Protein AF-A0A9E1RNX5-F1 (afdb_monomer_lite)

Structure (mmCIF, N/CA/C/O backbone):
data_AF-A0A9E1RNX5-F1
#
_entry.id   AF-A0A9E1RNX5-F1
#
loop_
_atom_site.group_PDB
_atom_site.id
_atom_site.type_symbol
_atom_site.label_atom_id
_atom_site.label_alt_id
_atom_site.label_comp_id
_atom_site.label_asym_id
_atom_site.label_entity_id
_atom_site.label_seq_id
_atom_site.pdbx_PDB_ins_code
_atom_site.Cartn_x
_atom_site.Cartn_y
_atom_site.Cartn_z
_atom_site.occupancy
_atom_site.B_iso_or_equiv
_atom_site.auth_seq_id
_atom_site.auth_comp_id
_atom_site.auth_asym_id
_atom_site.auth_atom_id
_atom_site.pdbx_PDB_model_num
ATOM 1 N N . MET A 1 1 ? -12.432 5.631 19.872 1.00 82.44 1 MET A N 1
ATOM 2 C CA . MET A 1 1 ? -13.710 5.093 19.358 1.00 82.44 1 MET A CA 1
ATOM 3 C C . MET A 1 1 ? -13.666 5.193 17.850 1.00 82.44 1 MET A C 1
ATOM 5 O O . MET A 1 1 ? -13.206 6.224 17.371 1.00 82.44 1 MET A O 1
ATOM 9 N N . ALA A 1 2 ? -14.161 4.177 17.138 1.00 92.69 2 ALA A N 1
ATOM 10 C CA . ALA A 1 2 ? -14.150 4.172 15.680 1.00 92.69 2 ALA A CA 1
ATOM 11 C C . ALA A 1 2 ? -14.849 5.404 15.072 1.00 92.69 2 ALA A C 1
ATOM 13 O O . ALA A 1 2 ? -15.803 5.935 15.652 1.00 92.69 2 ALA A O 1
ATOM 14 N N . TYR A 1 3 ? -14.375 5.836 13.902 1.00 94.69 3 TYR A N 1
ATOM 15 C CA . TYR A 1 3 ? -14.878 7.000 13.171 1.00 94.69 3 TYR A CA 1
ATOM 16 C C . TYR A 1 3 ? -16.363 6.858 12.806 1.00 94.69 3 TYR A C 1
ATOM 18 O O . TYR A 1 3 ? -17.136 7.802 12.984 1.00 94.69 3 TYR A O 1
ATOM 26 N N . VAL A 1 4 ? -16.786 5.669 12.366 1.00 94.94 4 VAL A N 1
ATOM 27 C CA . VAL A 1 4 ? -18.194 5.327 12.131 1.00 94.94 4 VAL A CA 1
ATOM 28 C C . VAL A 1 4 ? -18.623 4.188 13.051 1.00 94.94 4 VAL A C 1
ATOM 30 O O . VAL A 1 4 ? -17.918 3.197 13.207 1.00 94.94 4 VAL A O 1
ATOM 33 N N . THR A 1 5 ? -19.802 4.323 13.667 1.00 94.81 5 THR A N 1
ATOM 34 C CA . THR A 1 5 ? -20.360 3.313 14.592 1.00 94.81 5 THR A CA 1
ATOM 35 C C . THR A 1 5 ? -21.848 3.019 14.381 1.00 94.81 5 THR A C 1
ATOM 37 O O . THR A 1 5 ? -22.366 2.052 14.934 1.00 94.81 5 THR A O 1
ATOM 40 N N . ASP A 1 6 ? -22.556 3.824 13.585 1.00 96.75 6 ASP A N 1
ATOM 41 C CA . ASP A 1 6 ? -24.018 3.784 13.437 1.00 96.75 6 ASP A CA 1
ATOM 42 C C . ASP A 1 6 ? -24.495 3.043 12.178 1.00 96.75 6 ASP A C 1
ATOM 44 O O . ASP A 1 6 ? -25.699 2.931 11.938 1.00 96.75 6 ASP A O 1
ATOM 48 N N . ARG A 1 7 ? -23.565 2.547 11.357 1.00 96.25 7 ARG A N 1
ATOM 49 C CA . ARG A 1 7 ? -23.853 1.892 10.079 1.00 96.25 7 ARG A CA 1
ATOM 50 C C . ARG A 1 7 ? -22.719 0.968 9.653 1.00 96.25 7 ARG A C 1
ATOM 52 O O . ARG A 1 7 ? -21.570 1.163 10.030 1.00 96.25 7 ARG A O 1
ATOM 59 N N . VAL A 1 8 ? -23.060 -0.019 8.831 1.00 97.56 8 VAL A N 1
ATOM 60 C CA . VAL A 1 8 ? -22.091 -0.901 8.171 1.00 97.56 8 VAL A CA 1
ATOM 61 C C . VAL A 1 8 ? -21.621 -0.211 6.891 1.00 97.56 8 VAL A C 1
ATOM 63 O O . VAL A 1 8 ? -22.447 0.092 6.030 1.00 97.56 8 VAL A O 1
ATOM 66 N N . ILE A 1 9 ? -20.319 0.056 6.775 1.00 98.00 9 ILE A N 1
ATOM 67 C CA . ILE A 1 9 ? -19.709 0.684 5.594 1.00 98.00 9 ILE A CA 1
ATOM 68 C C . ILE A 1 9 ? -18.798 -0.314 4.895 1.00 98.00 9 ILE A C 1
ATOM 70 O O . ILE A 1 9 ? -17.926 -0.900 5.526 1.00 98.00 9 ILE A O 1
ATOM 74 N N . HIS A 1 10 ? -18.976 -0.452 3.587 1.00 98.38 10 HIS A N 1
ATOM 75 C CA . HIS A 1 10 ? -17.993 -1.061 2.702 1.00 98.38 10 HIS A CA 1
ATOM 76 C C . HIS A 1 10 ? -17.367 0.068 1.889 1.00 98.38 10 HIS A C 1
ATOM 78 O O . HIS A 1 10 ? -18.077 0.766 1.165 1.00 98.38 10 HIS A O 1
ATOM 84 N N . ASP A 1 11 ? -16.070 0.282 2.069 1.00 97.88 11 ASP A N 1
ATOM 85 C CA . ASP A 1 11 ? -15.326 1.303 1.348 1.00 97.88 11 ASP A CA 1
ATOM 86 C C . ASP A 1 11 ? -15.038 0.811 -0.072 1.00 97.88 11 ASP A C 1
ATOM 88 O O . ASP A 1 11 ? -14.452 -0.255 -0.269 1.00 97.88 11 ASP A O 1
ATOM 92 N N . ALA A 1 12 ? -15.518 1.548 -1.065 1.00 98.31 12 ALA A N 1
ATOM 93 C CA . ALA A 1 12 ? -15.399 1.151 -2.461 1.00 98.31 12 ALA A CA 1
ATOM 94 C C . ALA A 1 12 ? -14.122 1.681 -3.123 1.00 98.31 12 ALA A C 1
ATOM 96 O O . ALA A 1 12 ? -13.860 1.310 -4.266 1.00 98.31 12 ALA A O 1
ATOM 97 N N . ASP A 1 13 ? -13.367 2.544 -2.438 1.00 97.69 13 ASP A N 1
ATOM 98 C CA . ASP A 1 13 ? -12.235 3.248 -3.027 1.00 97.69 13 ASP A CA 1
ATOM 99 C C . ASP A 1 13 ? -11.195 3.615 -1.963 1.00 97.69 13 ASP A C 1
ATOM 101 O O . ASP A 1 13 ? -11.166 4.721 -1.418 1.00 97.69 13 ASP A O 1
ATOM 105 N N . ALA A 1 14 ? -10.345 2.645 -1.640 1.00 97.44 14 ALA A N 1
ATOM 106 C CA . ALA A 1 14 ? -9.215 2.847 -0.757 1.00 97.44 14 ALA A CA 1
ATOM 107 C C . ALA A 1 14 ? -7.917 2.534 -1.495 1.00 97.44 14 ALA A C 1
ATOM 109 O O . ALA A 1 14 ? -7.870 1.635 -2.322 1.00 97.44 14 ALA A O 1
ATOM 110 N N . HIS A 1 15 ? -6.833 3.211 -1.134 1.00 97.44 15 HIS A N 1
ATOM 111 C CA . HIS A 1 15 ? -5.541 3.024 -1.787 1.00 97.44 15 HIS A CA 1
ATOM 112 C C . HIS A 1 15 ? -4.462 2.569 -0.801 1.00 97.44 15 HIS A C 1
ATOM 114 O O . HIS A 1 15 ? -4.555 2.821 0.410 1.00 97.44 15 HIS A O 1
ATOM 120 N N . VAL A 1 16 ? -3.453 1.879 -1.327 1.00 97.19 16 VAL A N 1
ATOM 121 C CA . VAL A 1 16 ? -2.136 1.741 -0.689 1.00 97.19 16 VAL A CA 1
ATOM 122 C C . VAL A 1 16 ? -1.208 2.847 -1.177 1.00 97.19 16 VAL A C 1
ATOM 124 O O . VAL A 1 16 ? -1.457 3.467 -2.204 1.00 97.19 16 VAL A O 1
ATOM 127 N N . MET A 1 17 ? -0.139 3.099 -0.436 1.00 96.81 17 MET A N 1
ATOM 128 C CA . MET A 1 17 ? 0.944 3.988 -0.841 1.00 96.81 17 MET A CA 1
ATOM 129 C C . MET A 1 17 ? 2.207 3.153 -0.924 1.00 96.81 17 MET A C 1
ATOM 131 O O . MET A 1 17 ? 2.919 3.011 0.065 1.00 96.81 17 MET A O 1
ATOM 135 N N . GLU A 1 18 ? 2.453 2.550 -2.079 1.00 96.38 18 GLU A N 1
ATOM 136 C CA . GLU A 1 18 ? 3.551 1.607 -2.248 1.00 96.38 18 GLU A CA 1
ATOM 137 C C . GLU A 1 18 ? 4.903 2.246 -1.907 1.00 96.38 18 GLU A C 1
ATOM 139 O O . GLU A 1 18 ? 5.083 3.467 -1.957 1.00 96.38 18 GLU A O 1
ATOM 144 N N . THR A 1 19 ? 5.867 1.409 -1.548 1.00 95.06 19 THR A N 1
ATOM 145 C CA . THR A 1 19 ? 7.266 1.783 -1.326 1.00 95.06 19 THR A CA 1
ATOM 146 C C . THR A 1 19 ? 8.144 1.213 -2.449 1.00 95.06 19 THR A C 1
ATOM 148 O O . THR A 1 19 ? 7.684 0.345 -3.194 1.00 95.06 19 THR A O 1
ATOM 151 N N . PRO A 1 20 ? 9.395 1.671 -2.632 1.00 90.88 20 PRO A N 1
ATOM 152 C CA . PRO A 1 20 ? 10.233 1.204 -3.743 1.00 90.88 20 PRO A CA 1
ATOM 153 C C . PRO A 1 20 ? 10.440 -0.315 -3.748 1.00 90.88 20 PRO A C 1
ATOM 155 O O . PRO A 1 20 ? 10.477 -0.945 -4.801 1.00 90.88 20 PRO A O 1
ATOM 158 N N . GLU A 1 21 ? 10.509 -0.914 -2.562 1.00 91.25 21 GLU A N 1
ATOM 159 C CA . GLU A 1 21 ? 10.680 -2.350 -2.366 1.00 91.25 21 GLU A CA 1
ATOM 160 C C . GLU A 1 21 ? 9.380 -3.165 -2.493 1.00 91.25 21 GLU A C 1
ATOM 162 O O . GLU A 1 21 ? 9.396 -4.376 -2.294 1.00 91.25 21 GLU A O 1
ATOM 167 N N . TRP A 1 22 ? 8.242 -2.540 -2.819 1.00 96.00 22 TRP A N 1
ATOM 168 C CA . TRP A 1 22 ? 6.913 -3.168 -2.761 1.00 96.00 22 TRP A CA 1
ATOM 169 C C . TRP A 1 22 ? 6.812 -4.507 -3.498 1.00 96.00 22 TRP A C 1
ATOM 171 O O . TRP A 1 22 ? 6.161 -5.437 -3.029 1.00 96.00 22 TRP A O 1
ATOM 181 N N . ILE A 1 23 ? 7.467 -4.616 -4.655 1.00 97.50 23 ILE A N 1
ATOM 182 C CA . ILE A 1 23 ? 7.443 -5.818 -5.501 1.00 97.50 23 ILE A CA 1
ATOM 183 C C . ILE A 1 23 ? 8.645 -6.744 -5.279 1.00 97.50 23 ILE A C 1
ATOM 185 O O . ILE A 1 23 ? 8.815 -7.726 -6.016 1.00 97.50 23 ILE A O 1
ATOM 189 N N . GLU A 1 24 ? 9.491 -6.467 -4.284 1.00 95.88 24 GLU A N 1
ATOM 190 C CA . GLU A 1 24 ? 10.587 -7.360 -3.920 1.00 95.88 24 GLU A CA 1
ATOM 191 C C . GLU A 1 24 ? 10.054 -8.761 -3.586 1.00 95.88 24 GLU A C 1
AT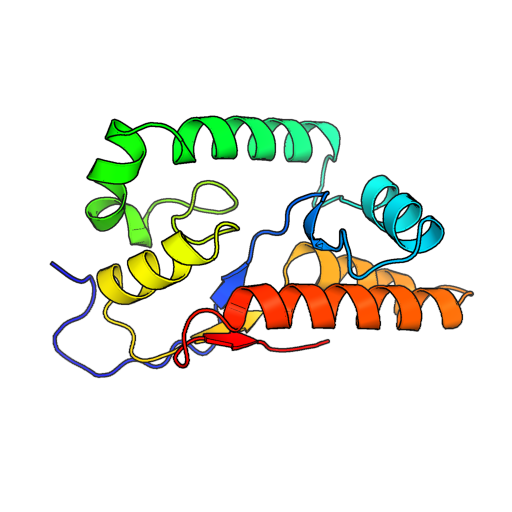OM 193 O O . GLU A 1 24 ? 9.016 -8.945 -2.955 1.00 95.88 24 GLU A O 1
ATOM 198 N N . GLY A 1 25 ? 10.741 -9.790 -4.087 1.00 96.44 25 GLY A N 1
ATOM 199 C CA . GLY A 1 25 ? 10.294 -11.185 -3.975 1.00 96.44 25 GLY A CA 1
ATOM 200 C C . GLY A 1 25 ? 9.212 -11.607 -4.982 1.00 96.44 25 GLY A C 1
ATOM 201 O O . GLY A 1 25 ? 8.981 -12.808 -5.156 1.00 96.44 25 GLY A O 1
ATOM 202 N N . PHE A 1 26 ? 8.600 -10.664 -5.705 1.00 97.88 26 PHE A N 1
ATOM 203 C CA . PHE A 1 26 ? 7.613 -10.939 -6.759 1.00 97.88 26 PHE A CA 1
ATOM 204 C C . PHE A 1 26 ? 8.119 -10.635 -8.172 1.00 97.88 26 PHE A C 1
ATOM 206 O O . PHE A 1 26 ? 7.576 -11.185 -9.134 1.00 97.88 26 PHE A O 1
ATOM 213 N N . ALA A 1 27 ? 9.161 -9.812 -8.284 1.00 97.88 27 ALA A N 1
ATOM 214 C CA . ALA A 1 27 ? 9.715 -9.293 -9.528 1.00 97.88 27 ALA A CA 1
ATOM 215 C C . ALA A 1 27 ? 11.075 -9.910 -9.911 1.00 97.88 27 ALA A C 1
ATOM 217 O O . ALA A 1 27 ? 11.835 -10.389 -9.067 1.00 97.88 27 ALA A O 1
ATOM 218 N N . SER A 1 28 ? 11.396 -9.874 -11.209 1.00 98.19 28 SER A N 1
ATOM 219 C CA . SER A 1 28 ? 12.759 -10.098 -11.709 1.00 98.19 28 SER A CA 1
ATOM 220 C C . SER A 1 28 ? 13.624 -8.850 -11.479 1.00 98.19 28 SER A C 1
ATOM 222 O O . SER A 1 28 ? 13.088 -7.764 -11.273 1.00 98.19 28 SER A O 1
ATOM 224 N N . GLN A 1 29 ? 14.955 -8.964 -11.583 1.00 97.50 29 GLN A N 1
ATOM 225 C CA . GLN A 1 29 ? 15.837 -7.794 -11.434 1.00 97.50 29 GLN A CA 1
ATOM 226 C C . GLN A 1 29 ? 15.504 -6.681 -12.437 1.00 97.50 29 GLN A C 1
ATOM 228 O O . GLN A 1 29 ? 15.453 -5.522 -12.060 1.00 97.50 29 GLN A O 1
ATOM 233 N N . ARG A 1 30 ? 15.189 -7.034 -13.691 1.00 96.94 30 ARG A N 1
ATOM 234 C CA . ARG A 1 30 ? 14.789 -6.061 -14.718 1.00 96.94 30 ARG A CA 1
ATOM 235 C C . ARG A 1 30 ? 13.553 -5.258 -14.300 1.00 96.94 30 ARG A C 1
ATOM 237 O O . ARG A 1 30 ? 13.492 -4.061 -14.552 1.00 96.94 30 ARG A O 1
ATOM 244 N N . VAL A 1 31 ? 12.567 -5.932 -13.713 1.00 97.56 31 VAL A N 1
ATOM 245 C CA . VAL A 1 31 ? 11.323 -5.303 -13.256 1.00 97.56 31 VAL A CA 1
ATOM 246 C C . VAL A 1 31 ? 11.588 -4.414 -12.041 1.00 97.56 31 VAL A C 1
ATOM 248 O O . VAL A 1 31 ? 11.044 -3.320 -11.983 1.00 97.56 31 VAL A O 1
ATOM 251 N N . LEU A 1 32 ? 12.449 -4.847 -11.112 1.00 96.94 32 LEU A N 1
ATOM 252 C CA . LEU A 1 32 ? 12.873 -4.034 -9.966 1.00 96.94 32 LEU A CA 1
ATOM 253 C C . LEU A 1 32 ? 13.603 -2.763 -10.412 1.00 96.94 32 LEU A C 1
ATOM 255 O O . LEU A 1 32 ? 13.263 -1.679 -9.951 1.00 96.94 32 LEU A O 1
ATOM 259 N N . ASP A 1 33 ? 14.557 -2.896 -11.336 1.00 95.06 33 ASP A N 1
ATOM 260 C CA . ASP A 1 33 ? 15.315 -1.765 -11.876 1.00 95.06 33 ASP A CA 1
ATOM 261 C C . ASP A 1 33 ? 14.372 -0.770 -12.569 1.00 95.06 33 ASP A C 1
ATOM 263 O O . ASP A 1 33 ? 14.407 0.423 -12.280 1.00 95.06 33 ASP A O 1
ATOM 267 N N . TYR A 1 34 ? 13.465 -1.265 -13.424 1.00 94.00 34 TYR A N 1
ATOM 268 C CA . TYR A 1 34 ? 12.479 -0.417 -14.095 1.00 94.00 34 TYR A CA 1
ATOM 269 C C . TYR A 1 34 ? 11.563 0.295 -13.097 1.00 94.00 34 TYR A C 1
ATOM 271 O O . TYR A 1 34 ? 11.377 1.506 -13.201 1.00 94.00 34 TYR A O 1
ATOM 279 N N . ALA A 1 35 ? 11.008 -0.443 -12.131 1.00 93.62 35 ALA A N 1
ATOM 280 C CA . ALA A 1 35 ? 10.091 0.114 -11.147 1.00 93.62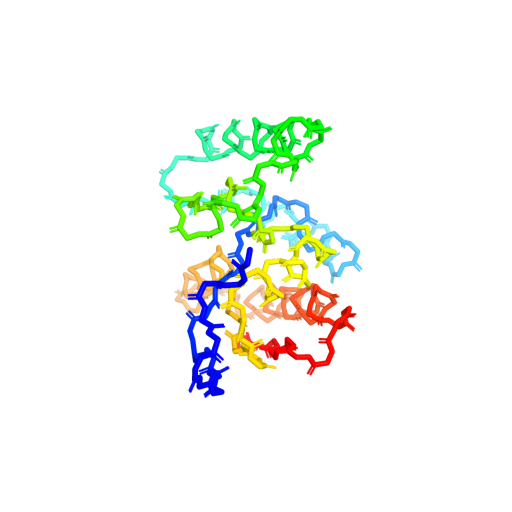 35 ALA A CA 1
ATOM 281 C C . ALA A 1 35 ? 10.765 1.191 -10.295 1.00 93.62 35 ALA A C 1
ATOM 283 O O . ALA A 1 35 ? 10.145 2.216 -10.047 1.00 93.62 35 ALA A O 1
ATOM 284 N N . LEU A 1 36 ? 12.026 0.992 -9.895 1.00 91.19 36 LEU A N 1
ATOM 285 C CA . LEU A 1 36 ? 12.793 1.980 -9.139 1.00 91.19 36 LEU A CA 1
ATOM 286 C C . LEU A 1 36 ? 13.073 3.243 -9.964 1.00 91.19 36 LEU A C 1
ATOM 288 O O . LEU A 1 36 ? 12.874 4.346 -9.462 1.00 91.19 36 LEU A O 1
ATOM 292 N N . ASP A 1 37 ? 13.491 3.089 -11.223 1.00 89.88 37 ASP A N 1
ATOM 293 C CA . ASP A 1 37 ? 13.777 4.216 -12.121 1.00 89.88 37 ASP A CA 1
ATOM 294 C C . ASP A 1 37 ? 12.523 5.054 -12.438 1.00 89.88 37 ASP A C 1
ATOM 296 O O . ASP A 1 37 ? 12.636 6.244 -12.736 1.00 89.88 37 ASP A O 1
ATOM 300 N N . HIS A 1 38 ? 11.336 4.442 -12.353 1.00 89.81 38 HIS A N 1
ATOM 301 C CA . HIS A 1 38 ? 10.038 5.055 -12.660 1.00 89.81 38 HIS A CA 1
ATOM 302 C C . HIS A 1 38 ? 9.142 5.184 -11.418 1.00 89.81 38 HIS A C 1
ATOM 304 O O . HIS A 1 38 ? 7.928 5.350 -11.541 1.00 89.81 38 HIS A O 1
ATOM 310 N N . PHE A 1 39 ? 9.713 5.109 -10.209 1.00 88.12 39 PHE A N 1
ATOM 311 C CA . PHE A 1 39 ? 8.973 5.249 -8.951 1.00 88.12 39 PHE A CA 1
ATOM 312 C C . PHE A 1 39 ? 8.658 6.725 -8.667 1.00 88.12 39 PHE A C 1
ATOM 314 O O . PHE A 1 39 ? 9.137 7.305 -7.690 1.00 88.12 39 PHE A O 1
ATOM 321 N N . ASP A 1 40 ? 7.903 7.369 -9.555 1.00 76.69 40 ASP A N 1
ATOM 322 C CA . ASP A 1 40 ? 7.668 8.805 -9.499 1.00 76.69 40 ASP A CA 1
ATOM 323 C C . ASP A 1 40 ? 6.178 9.158 -9.390 1.00 76.69 40 ASP A C 1
ATOM 325 O O . ASP A 1 40 ? 5.366 8.808 -10.240 1.00 76.69 40 ASP A O 1
ATOM 329 N N . ILE A 1 41 ? 5.827 9.905 -8.338 1.00 67.62 41 ILE A N 1
ATOM 330 C CA . ILE A 1 41 ? 4.532 10.600 -8.202 1.00 67.62 41 ILE A CA 1
ATOM 331 C C . ILE A 1 41 ? 4.733 12.131 -8.286 1.00 67.62 41 ILE A C 1
ATOM 333 O O . ILE A 1 41 ? 3.955 12.918 -7.743 1.00 67.62 41 ILE A O 1
ATOM 337 N N . GLY A 1 42 ? 5.819 12.578 -8.922 1.00 76.75 42 GLY A N 1
ATOM 338 C CA . GLY A 1 42 ? 6.150 13.972 -9.214 1.00 76.75 42 GLY A CA 1
ATOM 339 C C . GLY A 1 42 ? 7.650 14.287 -9.116 1.00 76.75 42 GLY A C 1
ATOM 340 O O . GLY A 1 42 ? 8.225 14.828 -10.056 1.00 76.75 42 GLY A O 1
ATOM 341 N N . ASP A 1 43 ? 8.258 14.019 -7.956 1.00 83.19 43 ASP A N 1
ATOM 342 C CA . ASP A 1 43 ? 9.711 14.090 -7.740 1.00 83.19 43 ASP A CA 1
ATOM 343 C C . ASP A 1 43 ? 10.159 12.854 -6.948 1.00 83.19 43 ASP A C 1
ATOM 345 O O . ASP A 1 43 ? 9.816 12.694 -5.767 1.00 83.19 43 ASP A O 1
ATOM 349 N N . ILE A 1 44 ? 10.947 11.990 -7.590 1.00 85.00 44 ILE A N 1
ATOM 350 C CA . ILE A 1 44 ? 11.445 10.747 -6.993 1.00 85.00 44 ILE A CA 1
ATOM 351 C C . ILE A 1 44 ? 12.269 10.991 -5.721 1.00 85.00 44 ILE A C 1
ATOM 353 O O . ILE A 1 44 ? 12.086 10.299 -4.723 1.00 85.00 44 ILE A O 1
ATOM 357 N N . SER A 1 45 ? 13.135 12.009 -5.682 1.00 87.94 45 S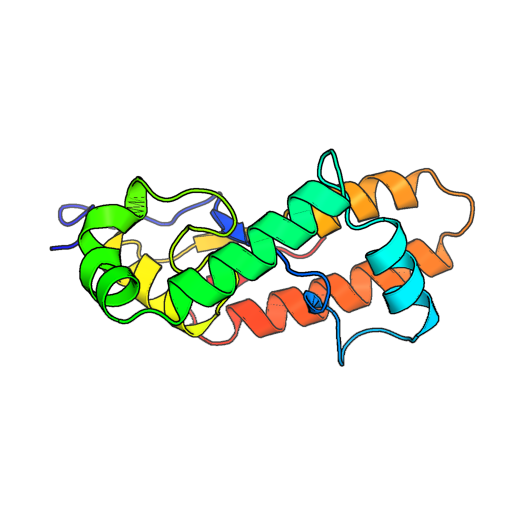ER A N 1
ATOM 358 C CA . SER A 1 45 ? 13.979 12.271 -4.509 1.00 87.94 45 SER A CA 1
ATOM 359 C C . SER A 1 45 ? 13.146 12.748 -3.323 1.00 87.94 45 SER A C 1
ATOM 361 O O . SER A 1 45 ? 13.410 12.354 -2.181 1.00 87.94 45 SER A O 1
ATOM 363 N N . ALA A 1 46 ? 12.153 13.601 -3.575 1.00 90.50 46 ALA A N 1
ATOM 364 C CA . ALA A 1 46 ? 11.225 14.053 -2.545 1.00 90.50 46 ALA A CA 1
ATOM 365 C C . ALA A 1 46 ? 10.357 12.894 -2.037 1.00 90.50 46 ALA A C 1
ATOM 367 O O . ALA A 1 46 ? 10.178 12.748 -0.828 1.00 90.50 46 ALA A O 1
ATOM 368 N N . THR A 1 47 ? 9.888 12.042 -2.951 1.00 91.25 47 THR A N 1
ATOM 369 C CA . THR A 1 47 ? 9.097 10.843 -2.647 1.00 91.25 47 THR A CA 1
ATOM 370 C C . THR A 1 47 ? 9.871 9.889 -1.744 1.00 91.25 47 THR A C 1
ATOM 372 O O . THR A 1 47 ? 9.407 9.574 -0.651 1.00 91.25 47 THR A O 1
ATOM 375 N N . LEU A 1 48 ? 11.091 9.507 -2.130 1.00 92.31 48 LEU A N 1
ATOM 376 C CA . LEU A 1 48 ? 11.943 8.623 -1.331 1.00 92.31 48 LEU A CA 1
ATOM 377 C C . LEU A 1 48 ? 12.244 9.210 0.057 1.00 92.31 48 LEU A C 1
ATOM 379 O O . LEU A 1 48 ? 12.199 8.495 1.056 1.00 92.31 48 LEU A O 1
ATOM 383 N N . THR A 1 49 ? 12.482 10.523 0.144 1.00 95.00 49 THR A N 1
ATOM 384 C CA . THR A 1 49 ? 12.718 11.198 1.433 1.00 95.00 49 THR A CA 1
ATOM 385 C C . THR A 1 49 ? 11.487 11.144 2.341 1.00 95.00 49 THR A C 1
ATOM 387 O O . THR A 1 49 ? 11.607 10.920 3.546 1.00 95.00 49 THR A O 1
ATOM 390 N N . GLU A 1 50 ? 10.293 11.358 1.785 1.00 95.56 50 GLU A N 1
ATOM 391 C CA . GLU A 1 50 ? 9.040 11.309 2.542 1.00 95.56 50 GLU A CA 1
ATOM 392 C C . GLU A 1 50 ? 8.679 9.885 2.980 1.00 95.56 50 GLU A C 1
ATOM 394 O O . GLU A 1 50 ? 8.151 9.708 4.081 1.00 95.56 50 GLU A O 1
ATOM 399 N N . ILE A 1 51 ? 8.996 8.875 2.166 1.00 96.38 51 ILE A N 1
ATOM 400 C CA . ILE A 1 51 ? 8.823 7.460 2.515 1.00 96.38 51 ILE A CA 1
ATOM 401 C C . ILE A 1 51 ? 9.691 7.104 3.718 1.00 96.38 51 ILE A C 1
ATOM 403 O O . ILE A 1 51 ? 9.165 6.617 4.718 1.00 96.38 51 ILE A O 1
ATOM 407 N N . GLU A 1 52 ? 10.988 7.416 3.675 1.00 97.31 52 GLU A N 1
ATOM 408 C CA . GLU A 1 52 ? 11.899 7.116 4.785 1.00 97.31 52 GLU A CA 1
ATOM 409 C C . GLU A 1 52 ? 11.499 7.850 6.067 1.00 97.31 52 GLU A C 1
ATOM 411 O O . GLU A 1 52 ? 11.393 7.240 7.132 1.00 97.31 52 GLU A O 1
ATOM 416 N N . ARG A 1 53 ? 11.135 9.133 5.963 1.00 98.00 53 ARG A N 1
ATOM 417 C CA . ARG A 1 53 ? 10.574 9.874 7.099 1.00 98.00 53 ARG A CA 1
ATOM 418 C C . ARG A 1 53 ? 9.308 9.211 7.646 1.00 98.00 53 ARG A C 1
ATOM 420 O O . ARG A 1 53 ? 9.123 9.141 8.859 1.00 98.00 53 ARG A O 1
ATOM 427 N N . SER A 1 54 ? 8.418 8.748 6.771 1.00 98.25 54 SER A N 1
ATOM 428 C CA . SER A 1 54 ? 7.184 8.079 7.186 1.00 98.25 54 SER A CA 1
ATOM 429 C C . SER A 1 54 ? 7.479 6.755 7.887 1.00 98.25 54 SER A C 1
ATOM 431 O O . SER A 1 54 ? 6.820 6.461 8.879 1.00 98.25 54 SER A O 1
ATOM 433 N N . ARG A 1 55 ? 8.492 5.988 7.460 1.00 97.81 55 ARG A N 1
ATOM 434 C CA . ARG A 1 55 ? 8.932 4.781 8.184 1.00 97.81 55 ARG A CA 1
ATOM 435 C C . ARG A 1 55 ? 9.394 5.098 9.595 1.00 97.81 55 ARG A C 1
ATOM 437 O O . ARG A 1 55 ? 8.966 4.429 10.530 1.00 97.81 55 ARG A O 1
ATOM 444 N N . GLU A 1 56 ? 10.240 6.115 9.751 1.00 98.38 56 GLU A N 1
ATOM 445 C CA . GLU A 1 56 ? 10.704 6.551 11.072 1.00 98.38 56 GLU A CA 1
ATOM 446 C C . GLU A 1 56 ? 9.522 6.937 11.967 1.00 98.38 56 GLU A C 1
ATOM 448 O O . GLU A 1 56 ? 9.478 6.555 13.134 1.00 98.38 56 GLU A O 1
ATOM 453 N N . MET A 1 57 ? 8.531 7.635 11.405 1.00 98.31 57 MET A N 1
ATOM 454 C CA . MET A 1 57 ? 7.309 8.000 12.120 1.00 98.31 57 MET A CA 1
ATOM 455 C C . MET A 1 57 ? 6.471 6.772 12.491 1.00 98.31 57 MET A C 1
ATOM 457 O O . MET A 1 57 ? 6.054 6.661 13.635 1.00 98.31 57 MET A O 1
ATOM 461 N N . HIS A 1 58 ? 6.247 5.820 11.584 1.00 98.12 58 HIS A N 1
ATOM 462 C CA . HIS A 1 58 ? 5.489 4.599 11.898 1.00 98.12 58 HIS A CA 1
ATOM 463 C C . HIS A 1 58 ? 6.199 3.688 12.905 1.00 98.12 58 HIS A C 1
ATOM 465 O O . HIS A 1 58 ? 5.532 2.925 13.598 1.00 98.12 58 HIS A O 1
ATOM 471 N N . ALA A 1 59 ? 7.524 3.787 13.039 1.00 97.75 59 ALA A N 1
ATOM 472 C CA . ALA A 1 59 ? 8.291 3.103 14.081 1.00 97.75 59 ALA A CA 1
ATOM 473 C C . ALA A 1 59 ? 8.245 3.812 15.451 1.00 97.75 59 ALA A C 1
ATOM 475 O O . ALA A 1 59 ? 8.648 3.224 16.459 1.00 97.75 59 ALA A O 1
ATOM 476 N N . ASP A 1 60 ? 7.774 5.061 15.508 1.00 98.31 60 ASP A N 1
ATOM 477 C CA . ASP A 1 60 ? 7.687 5.844 16.737 1.00 98.31 60 ASP A CA 1
ATOM 478 C C . ASP A 1 60 ? 6.430 5.500 17.556 1.00 98.31 60 ASP A C 1
ATOM 480 O O . ASP A 1 60 ? 5.301 5.476 17.060 1.00 98.31 60 ASP A O 1
ATOM 484 N N . ALA A 1 61 ? 6.621 5.268 18.855 1.00 97.88 61 ALA A N 1
ATOM 485 C CA . ALA A 1 61 ? 5.550 4.825 19.742 1.00 97.88 61 ALA A CA 1
ATOM 486 C C . ALA A 1 61 ? 4.475 5.901 19.984 1.00 97.88 61 ALA A C 1
ATOM 488 O O . ALA A 1 61 ? 3.306 5.562 20.164 1.00 97.88 61 ALA A O 1
ATOM 489 N N . GLU A 1 62 ? 4.834 7.188 19.999 1.00 97.75 62 GLU A N 1
ATOM 490 C CA . GLU A 1 62 ? 3.866 8.279 20.169 1.00 97.75 62 GLU A CA 1
ATOM 491 C C . GLU A 1 62 ? 3.018 8.450 18.900 1.00 97.75 62 GLU A C 1
ATOM 493 O O . GLU A 1 62 ? 1.797 8.650 18.965 1.00 97.75 62 GLU A O 1
ATOM 498 N N . TYR A 1 63 ? 3.637 8.278 17.731 1.00 98.00 63 TYR A N 1
ATOM 499 C CA . TYR A 1 63 ? 2.942 8.272 16.450 1.00 98.00 63 TYR A CA 1
ATOM 500 C C . TYR A 1 63 ? 1.950 7.111 16.322 1.00 98.00 63 TYR A C 1
ATOM 502 O O . TYR A 1 63 ? 0.808 7.319 15.893 1.00 98.00 63 TYR A O 1
ATOM 510 N N . GLN A 1 64 ? 2.350 5.907 16.741 1.00 97.50 64 GLN A N 1
ATOM 511 C CA . GLN A 1 64 ? 1.469 4.739 16.811 1.00 97.50 64 GLN A CA 1
ATOM 512 C C . GLN A 1 64 ? 0.331 4.953 17.816 1.00 97.50 64 GLN A C 1
ATOM 514 O O . GLN A 1 64 ? -0.831 4.705 17.498 1.00 97.50 64 GLN A O 1
ATOM 519 N N . ALA A 1 65 ? 0.628 5.483 19.007 1.00 97.62 65 ALA A N 1
ATOM 520 C CA . ALA A 1 65 ? -0.376 5.703 20.051 1.00 97.62 65 ALA A CA 1
ATOM 521 C C . ALA A 1 65 ? -1.471 6.704 19.639 1.00 97.62 65 ALA A C 1
ATOM 523 O O . ALA A 1 65 ? -2.593 6.637 20.140 1.00 97.62 65 ALA A O 1
ATOM 524 N N . SER A 1 66 ? -1.161 7.620 18.720 1.00 97.62 66 SER A N 1
ATOM 525 C CA . SER A 1 66 ? -2.100 8.612 18.182 1.00 97.62 66 SER A CA 1
ATOM 526 C C . SER A 1 66 ? -2.792 8.177 16.881 1.00 97.62 66 SER A C 1
ATOM 528 O O . SER A 1 66 ? -3.596 8.937 16.341 1.00 97.62 66 SER A O 1
ATOM 530 N N . ALA A 1 67 ? -2.529 6.963 16.379 1.00 97.69 67 ALA A N 1
ATOM 531 C CA . ALA A 1 67 ? -3.063 6.473 15.106 1.00 97.69 67 ALA A CA 1
ATOM 532 C C . ALA A 1 67 ? -4.598 6.496 15.039 1.00 97.69 67 ALA A C 1
ATOM 534 O O . ALA A 1 67 ? -5.155 6.978 14.055 1.00 97.69 67 ALA A O 1
ATOM 535 N N . GLU A 1 68 ? -5.289 6.055 16.096 1.00 97.88 68 GLU A N 1
ATOM 536 C CA . GLU A 1 68 ? -6.759 6.020 16.123 1.00 97.88 68 GLU A CA 1
ATOM 537 C C . GLU A 1 68 ? -7.372 7.420 15.951 1.00 97.88 68 GLU A C 1
ATOM 539 O O . GLU A 1 68 ? -8.273 7.611 15.135 1.00 97.88 68 GLU A O 1
ATOM 544 N N . SER A 1 69 ? -6.872 8.422 16.682 1.00 97.50 69 SER A N 1
ATOM 545 C CA . SER A 1 69 ? -7.377 9.801 16.589 1.00 97.50 69 SER A CA 1
ATOM 546 C C . SER A 1 69 ? -7.049 10.481 15.260 1.00 97.50 69 SER A C 1
ATOM 548 O O . SER A 1 69 ? -7.732 11.422 14.862 1.00 97.50 69 SER A O 1
ATOM 550 N N . GLU A 1 70 ? -6.012 10.007 14.575 1.00 98.00 70 GLU A N 1
ATOM 551 C CA . GLU A 1 70 ? -5.465 10.617 13.367 1.00 98.00 70 GLU A CA 1
ATOM 552 C C . GLU A 1 70 ? -5.836 9.859 12.080 1.00 98.00 70 GLU A C 1
ATOM 554 O O . GLU A 1 70 ? -5.435 10.278 10.992 1.00 98.00 70 GLU A O 1
ATOM 559 N N . VAL A 1 71 ? -6.616 8.771 12.173 1.00 97.19 71 VAL A N 1
ATOM 560 C CA . VAL A 1 71 ? -6.885 7.846 11.053 1.00 97.19 71 VAL A CA 1
ATOM 561 C C . VAL A 1 71 ? -7.487 8.536 9.821 1.00 97.19 71 VAL A C 1
ATOM 563 O O . VAL A 1 71 ? -7.162 8.187 8.692 1.00 97.19 71 VAL A O 1
ATOM 566 N N . MET A 1 72 ? -8.300 9.580 10.017 1.00 95.31 72 MET A N 1
ATOM 567 C CA . MET A 1 72 ? -8.895 10.357 8.916 1.00 95.31 72 MET A CA 1
ATOM 568 C C . MET A 1 72 ? -8.057 11.578 8.493 1.00 95.31 72 MET A C 1
ATOM 570 O O . MET A 1 72 ? -8.357 12.212 7.472 1.00 95.31 72 MET A O 1
ATOM 574 N N . LEU A 1 73 ? -7.032 11.930 9.274 1.00 96.94 73 LEU A N 1
ATOM 575 C CA . LEU A 1 73 ? -6.257 13.168 9.147 1.00 96.94 73 LEU A CA 1
ATOM 576 C C . LEU A 1 73 ? -4.912 12.946 8.458 1.00 96.94 73 LEU A C 1
ATOM 578 O O . LEU A 1 73 ? -4.540 13.732 7.585 1.00 96.94 73 LEU A O 1
ATOM 582 N N . ARG A 1 74 ? -4.200 11.870 8.805 1.00 97.50 74 ARG A N 1
ATOM 583 C CA . ARG A 1 74 ? -2.949 11.493 8.138 1.00 97.50 74 ARG A CA 1
ATOM 584 C C . ARG A 1 74 ? -3.229 11.107 6.683 1.00 97.50 74 ARG A C 1
ATOM 586 O O . ARG A 1 74 ? -4.263 10.521 6.370 1.00 97.50 74 ARG A O 1
ATOM 593 N N . LYS A 1 75 ? -2.317 11.471 5.780 1.00 95.56 75 LYS A N 1
ATOM 594 C CA . LYS A 1 75 ? -2.446 11.265 4.328 1.00 95.56 75 LYS A CA 1
ATOM 595 C C . LYS A 1 75 ? -1.179 10.650 3.757 1.00 95.56 75 LYS A C 1
ATOM 597 O O . LYS A 1 75 ? -0.110 10.784 4.353 1.00 95.56 75 LYS A O 1
ATOM 602 N N . ASN A 1 76 ? -1.307 10.056 2.574 1.00 95.62 76 ASN A N 1
ATOM 603 C CA . ASN A 1 76 ? -0.207 9.446 1.828 1.00 95.62 76 ASN A CA 1
ATOM 604 C C . ASN A 1 76 ? 0.560 8.452 2.719 1.00 95.62 76 ASN A C 1
ATOM 606 O O . ASN A 1 76 ? -0.058 7.798 3.558 1.00 95.62 76 ASN A O 1
ATOM 610 N N . TRP A 1 77 ? 1.884 8.342 2.585 1.00 97.62 77 TRP A N 1
ATOM 611 C CA . TRP A 1 77 ? 2.700 7.420 3.386 1.00 97.62 77 TRP A CA 1
ATOM 612 C C . TRP A 1 77 ? 2.600 7.638 4.900 1.00 97.62 77 TRP A C 1
ATOM 614 O O . TRP A 1 77 ? 2.860 6.716 5.663 1.00 97.62 77 TRP A O 1
ATOM 624 N N . ARG A 1 78 ? 2.143 8.805 5.367 1.00 98.12 78 ARG A N 1
ATOM 625 C CA . ARG A 1 78 ? 1.902 9.047 6.798 1.00 98.12 78 ARG A CA 1
ATOM 626 C C . ARG A 1 78 ? 0.624 8.380 7.312 1.00 98.12 78 ARG A C 1
ATOM 628 O O . ARG A 1 78 ? 0.456 8.239 8.517 1.00 98.12 78 ARG A O 1
ATOM 635 N N . ALA A 1 79 ? -0.319 8.015 6.446 1.00 98.38 79 ALA A N 1
ATOM 636 C CA . ALA A 1 79 ? -1.558 7.388 6.893 1.00 98.38 79 ALA A CA 1
ATOM 637 C C . ALA A 1 79 ? -1.285 6.026 7.551 1.00 98.38 79 ALA A C 1
ATOM 639 O O . ALA A 1 79 ? -0.463 5.240 7.081 1.00 98.38 79 ALA A O 1
ATOM 640 N N . THR A 1 80 ? -1.978 5.742 8.654 1.00 98.31 80 THR A N 1
ATOM 641 C CA . THR A 1 80 ? -1.956 4.413 9.274 1.00 98.31 80 THR A CA 1
ATOM 642 C C . THR A 1 80 ? -2.496 3.398 8.269 1.00 98.31 80 THR A C 1
ATOM 644 O O . THR A 1 80 ? -3.565 3.607 7.697 1.00 98.31 80 THR A O 1
ATOM 647 N N . GLY A 1 81 ? -1.738 2.330 8.015 1.00 97.88 81 GLY A N 1
ATOM 648 C CA . GLY A 1 81 ? -2.106 1.329 7.013 1.00 97.88 81 GLY A CA 1
ATOM 649 C C . GLY A 1 81 ? -1.884 1.752 5.562 1.00 97.88 81 GLY A C 1
ATOM 650 O O . GLY A 1 81 ? -2.485 1.164 4.660 1.00 97.88 81 GLY A O 1
ATOM 651 N N . ALA A 1 82 ? -1.062 2.779 5.322 1.00 97.94 82 ALA A N 1
ATOM 652 C CA . ALA A 1 82 ? -0.693 3.196 3.973 1.00 97.94 82 ALA A CA 1
ATOM 653 C C . ALA A 1 82 ? 0.156 2.136 3.254 1.00 97.94 82 ALA A C 1
ATOM 655 O O . ALA A 1 82 ? -0.105 1.844 2.092 1.00 97.94 82 ALA A O 1
ATOM 656 N N . PHE A 1 83 ? 1.144 1.559 3.947 1.00 97.81 83 PHE A N 1
ATOM 657 C CA . PHE A 1 83 ? 2.097 0.604 3.362 1.00 97.81 83 PHE A CA 1
ATOM 658 C C . PHE A 1 83 ? 2.527 -0.539 4.293 1.00 97.81 83 PHE A C 1
ATOM 660 O O . PHE A 1 83 ? 3.211 -1.455 3.852 1.00 97.81 83 PHE A O 1
ATOM 667 N N . ILE A 1 84 ? 2.104 -0.521 5.562 1.00 97.75 84 ILE A N 1
ATOM 668 C CA . ILE A 1 84 ? 2.325 -1.610 6.526 1.00 97.75 84 ILE A CA 1
ATOM 669 C C . ILE A 1 84 ? 1.019 -2.423 6.627 1.00 97.75 84 ILE A C 1
ATOM 671 O O . ILE A 1 84 ? -0.004 -1.839 7.006 1.00 97.75 84 ILE A O 1
ATOM 675 N N . PRO A 1 85 ? 1.009 -3.726 6.276 1.00 97.38 85 PRO A N 1
ATOM 676 C CA . PRO A 1 85 ? -0.211 -4.540 6.252 1.00 97.38 85 PRO A CA 1
ATOM 677 C C . PRO A 1 85 ? -0.930 -4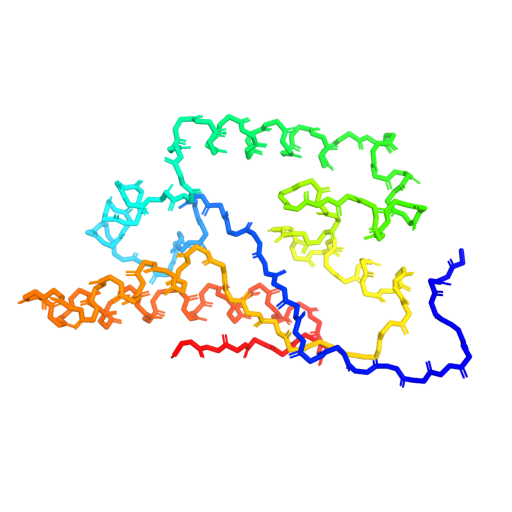.607 7.603 1.00 97.38 85 PRO A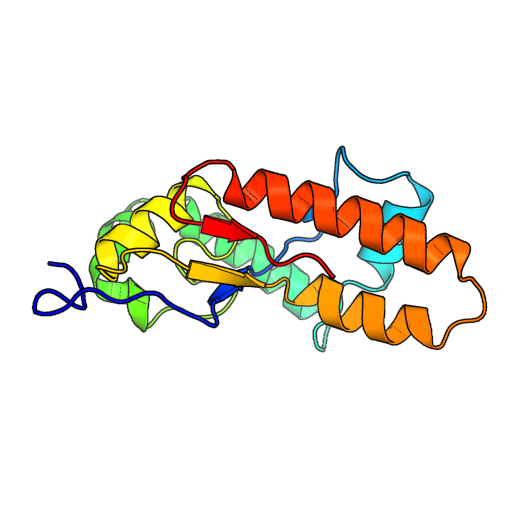 C 1
ATOM 679 O O . PRO A 1 85 ? -2.145 -4.434 7.677 1.00 97.38 85 PRO A O 1
ATOM 682 N N . GLU A 1 86 ? -0.189 -4.802 8.693 1.00 97.81 86 GLU A N 1
ATOM 683 C CA . GLU A 1 86 ? -0.748 -4.909 10.044 1.00 97.81 86 GLU A CA 1
ATOM 684 C C . GLU A 1 86 ? -1.453 -3.612 10.459 1.00 97.81 86 GLU A C 1
ATOM 686 O O . GLU A 1 86 ? -2.551 -3.634 11.023 1.00 97.81 86 GLU A O 1
ATOM 691 N N . ASP A 1 87 ? -0.872 -2.468 10.100 1.00 98.06 87 ASP A N 1
ATOM 692 C CA . ASP A 1 87 ? -1.461 -1.162 10.382 1.00 98.06 87 ASP A CA 1
ATOM 693 C C . ASP A 1 87 ? -2.729 -0.917 9.557 1.00 98.06 87 ASP A C 1
ATOM 695 O O . ASP A 1 87 ? -3.599 -0.156 9.982 1.00 98.06 87 ASP A O 1
ATOM 699 N N . ARG A 1 88 ? -2.883 -1.564 8.393 1.00 98.25 88 ARG A N 1
ATOM 700 C CA . ARG A 1 88 ? -4.110 -1.472 7.586 1.00 98.25 88 ARG A CA 1
ATOM 701 C C . ARG A 1 88 ? -5.290 -2.134 8.277 1.00 98.25 88 ARG A C 1
ATOM 703 O O . ARG A 1 88 ? -6.396 -1.597 8.229 1.00 98.25 88 ARG A O 1
ATOM 710 N N . VAL A 1 89 ? -5.046 -3.243 8.967 1.00 98.06 89 VAL A N 1
ATOM 711 C CA . VAL A 1 89 ? -6.053 -3.909 9.799 1.00 98.06 89 VAL A CA 1
ATOM 712 C C . VAL A 1 89 ? -6.509 -2.978 10.923 1.00 98.06 89 VAL A C 1
ATOM 714 O O . VAL A 1 89 ? -7.709 -2.751 11.090 1.00 98.06 89 VAL A O 1
ATOM 717 N N . ALA A 1 90 ? -5.557 -2.360 11.629 1.00 97.81 90 ALA A N 1
ATOM 718 C CA . ALA A 1 90 ? -5.854 -1.398 12.689 1.00 97.81 90 ALA A CA 1
ATOM 719 C C . ALA A 1 90 ? -6.598 -0.160 12.160 1.00 97.81 90 ALA A C 1
ATOM 721 O O . ALA A 1 90 ? -7.588 0.269 12.750 1.00 97.81 90 ALA A O 1
ATOM 722 N N . ALA A 1 91 ? -6.178 0.388 11.016 1.00 98.00 91 ALA A N 1
ATOM 723 C CA . ALA A 1 91 ? -6.857 1.508 10.371 1.00 98.00 91 ALA A CA 1
ATOM 724 C C . ALA A 1 91 ? -8.320 1.175 10.049 1.00 98.00 91 ALA A C 1
ATOM 726 O O . ALA A 1 91 ? -9.199 2.010 10.261 1.00 98.00 91 ALA A O 1
ATOM 727 N N . LEU A 1 92 ? -8.598 -0.047 9.584 1.00 97.62 92 LEU A N 1
ATOM 728 C CA . LEU A 1 92 ? -9.956 -0.490 9.287 1.00 97.62 92 LEU A CA 1
ATOM 729 C C . LEU A 1 92 ? -10.840 -0.532 10.542 1.00 97.62 92 LEU A C 1
ATOM 731 O O . LEU A 1 92 ? -11.984 -0.067 10.509 1.00 97.62 92 LEU A O 1
ATOM 735 N N . ASP A 1 93 ? -10.283 -1.008 11.657 1.00 97.81 93 ASP A N 1
ATOM 736 C CA . ASP A 1 93 ? -10.948 -1.010 12.962 1.00 97.81 93 ASP A CA 1
ATOM 737 C C . ASP A 1 93 ? -11.206 0.418 13.468 1.00 97.81 93 ASP A C 1
ATOM 739 O O . ASP A 1 93 ? -12.308 0.728 13.925 1.00 97.81 93 ASP A O 1
ATOM 743 N N . TYR A 1 94 ? -10.223 1.314 13.335 1.00 98.31 94 TYR A N 1
ATOM 744 C CA . TYR A 1 94 ? -10.352 2.724 13.717 1.00 98.31 94 TYR A CA 1
ATOM 745 C C . TYR A 1 94 ? -11.357 3.479 12.847 1.00 98.31 94 TYR A C 1
ATOM 747 O O . TYR A 1 94 ? -12.046 4.372 13.336 1.00 98.31 94 TYR A O 1
ATOM 755 N N . MET A 1 95 ? -11.485 3.134 11.567 1.00 97.75 95 MET A N 1
ATOM 756 C CA . MET A 1 95 ? -12.514 3.712 10.702 1.00 97.75 95 MET A CA 1
ATOM 757 C C . MET A 1 95 ? -13.907 3.148 11.012 1.00 97.75 95 MET A C 1
ATOM 759 O O . MET A 1 95 ? -14.906 3.858 10.875 1.00 97.75 95 MET A O 1
ATOM 763 N N . GLY A 1 96 ? -13.982 1.898 11.476 1.00 97.81 96 GLY A N 1
ATOM 764 C CA . GLY A 1 96 ? -15.239 1.179 11.684 1.00 97.81 96 GLY A CA 1
ATOM 765 C C . GLY A 1 96 ? -15.836 0.641 10.381 1.00 97.81 96 GLY A C 1
ATOM 766 O O . GLY A 1 96 ? -17.052 0.475 10.274 1.00 97.81 96 GLY A O 1
ATOM 767 N N . PHE A 1 97 ? -15.002 0.406 9.364 1.00 97.75 97 PHE A N 1
ATOM 768 C CA . PHE A 1 97 ? -15.452 -0.119 8.075 1.00 97.75 97 PHE A CA 1
ATOM 769 C C . PHE A 1 97 ? -15.473 -1.651 8.093 1.00 97.75 97 PHE A C 1
ATOM 771 O O . PHE A 1 97 ? -14.630 -2.311 8.696 1.00 97.75 97 PHE A O 1
ATOM 778 N N . ALA A 1 98 ? -16.461 -2.231 7.420 1.00 98.12 98 ALA A N 1
ATOM 779 C CA . ALA A 1 98 ? -16.647 -3.672 7.327 1.00 98.12 98 ALA A CA 1
ATOM 780 C C . ALA A 1 98 ? -15.717 -4.319 6.294 1.00 98.12 98 ALA A C 1
ATOM 782 O O . ALA A 1 98 ? -15.306 -5.459 6.488 1.00 98.12 98 ALA A O 1
ATOM 783 N N . SER A 1 99 ? -15.399 -3.614 5.205 1.00 98.56 99 SER A N 1
ATOM 784 C CA . SER A 1 99 ? -14.406 -4.038 4.213 1.00 98.56 99 SER A CA 1
ATOM 785 C C . SER A 1 99 ? -13.959 -2.883 3.322 1.00 98.56 99 SER A C 1
ATOM 787 O O . SER A 1 99 ? -14.625 -1.847 3.302 1.00 98.56 99 SER A O 1
ATOM 789 N N . GLN A 1 100 ? -12.894 -3.089 2.541 1.00 98.44 100 GLN A N 1
ATOM 790 C CA . GLN A 1 100 ? -12.453 -2.145 1.508 1.00 98.44 100 GLN A CA 1
ATOM 791 C C . GLN A 1 100 ? -12.118 -2.845 0.193 1.00 98.44 100 GLN A C 1
ATOM 793 O O . GLN A 1 100 ? -11.521 -3.921 0.205 1.00 98.44 100 GLN A O 1
ATOM 798 N N . LEU A 1 101 ? -12.441 -2.197 -0.925 1.00 98.75 101 LEU A N 1
ATOM 799 C CA . LEU A 1 101 ? -11.718 -2.390 -2.179 1.00 98.75 101 LEU A CA 1
ATOM 800 C C . LEU A 1 101 ? -10.427 -1.572 -2.104 1.00 98.75 101 LEU A C 1
ATOM 802 O O . LEU A 1 101 ? -10.477 -0.370 -1.843 1.00 98.75 101 LEU A O 1
ATOM 806 N N . VAL A 1 102 ? -9.285 -2.230 -2.276 1.00 98.56 102 VAL A N 1
ATOM 807 C CA . VAL A 1 102 ? -7.964 -1.615 -2.140 1.00 98.56 102 VAL A CA 1
ATOM 808 C C . VAL A 1 102 ? -7.288 -1.566 -3.504 1.00 98.56 102 VAL A C 1
ATOM 810 O O . VAL A 1 102 ? -7.106 -2.607 -4.132 1.00 98.56 102 VAL A O 1
ATOM 813 N N . TYR A 1 103 ? -6.890 -0.379 -3.945 1.00 98.19 103 TYR A N 1
ATOM 814 C CA . TYR A 1 103 ? -6.259 -0.116 -5.234 1.00 98.19 103 TYR A CA 1
ATOM 815 C C . TYR A 1 103 ? -4.775 0.247 -5.071 1.00 98.19 103 TYR A C 1
ATOM 817 O O . TYR A 1 103 ? -4.403 0.869 -4.066 1.00 98.19 103 TYR A O 1
ATOM 825 N N . PRO A 1 104 ? -3.926 -0.108 -6.050 1.00 96.12 104 PRO A N 1
ATOM 826 C CA . PRO A 1 104 ? -2.574 0.427 -6.144 1.00 96.12 104 PRO A CA 1
ATOM 827 C C . PRO A 1 104 ? -2.589 1.931 -6.456 1.00 96.12 104 PRO A C 1
ATOM 829 O O . PRO A 1 104 ? -3.553 2.459 -7.023 1.00 96.12 104 PRO A O 1
ATOM 832 N N . THR A 1 105 ? -1.517 2.632 -6.093 1.00 94.75 105 THR A N 1
ATOM 833 C CA . THR A 1 105 ? -1.332 4.058 -6.401 1.00 94.75 105 THR A CA 1
ATOM 834 C C . THR A 1 105 ? -0.217 4.238 -7.416 1.00 94.75 105 THR A C 1
ATOM 836 O O . THR A 1 105 ? -0.482 4.665 -8.537 1.00 94.75 105 THR A O 1
ATOM 839 N N . VAL A 1 106 ? 1.018 3.879 -7.059 1.00 93.75 106 VAL A N 1
ATOM 840 C CA . VAL A 1 106 ? 2.188 4.083 -7.932 1.00 93.75 106 VAL A CA 1
ATOM 841 C C . VAL A 1 106 ? 2.119 3.172 -9.150 1.00 93.75 106 VAL A C 1
ATOM 843 O O . VAL A 1 106 ? 2.312 3.615 -10.282 1.00 93.75 106 VAL A O 1
ATOM 846 N N . TYR A 1 107 ? 1.798 1.896 -8.929 1.00 94.94 107 TYR A N 1
ATOM 847 C CA . TYR A 1 107 ? 1.799 0.914 -10.009 1.00 94.94 107 TYR A CA 1
ATO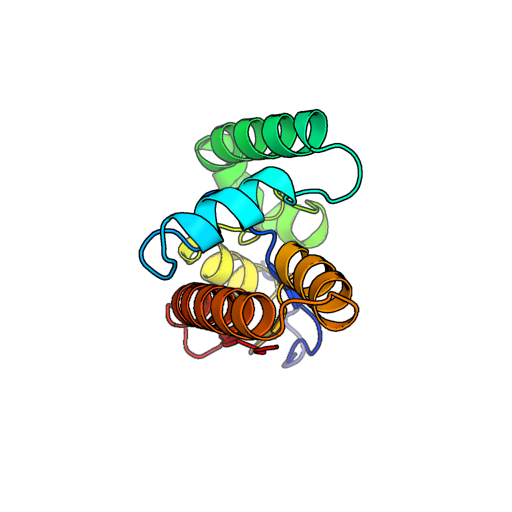M 848 C C . TYR A 1 107 ? 0.668 1.131 -11.013 1.00 94.94 107 TYR A C 1
ATOM 850 O O . TYR A 1 107 ? 0.833 0.764 -12.169 1.00 94.94 107 TYR A O 1
ATOM 858 N N . THR A 1 108 ? -0.439 1.771 -10.622 1.00 92.81 108 THR A N 1
ATOM 859 C CA . THR A 1 108 ? -1.515 2.129 -11.560 1.00 92.81 108 THR A CA 1
ATOM 860 C C . THR A 1 108 ? -1.008 3.093 -12.631 1.00 92.81 108 THR A C 1
ATOM 862 O O . THR A 1 108 ? -1.188 2.829 -13.817 1.00 92.81 108 THR A O 1
ATOM 865 N N . THR A 1 109 ? -0.325 4.169 -12.225 1.00 91.38 109 THR A N 1
ATOM 866 C CA . THR A 1 109 ? 0.263 5.149 -13.154 1.00 91.38 109 THR A CA 1
ATOM 867 C C . THR A 1 109 ? 1.386 4.525 -13.979 1.00 91.38 109 THR A C 1
ATOM 869 O O . THR A 1 109 ? 1.423 4.677 -15.194 1.00 91.38 109 THR A O 1
ATOM 872 N N . MET A 1 110 ? 2.274 3.757 -13.341 1.00 93.19 110 MET A N 1
ATOM 873 C CA . MET A 1 110 ? 3.375 3.084 -14.039 1.00 93.19 110 MET A CA 1
ATOM 874 C C . MET A 1 110 ? 2.869 2.115 -15.117 1.00 93.19 110 MET A C 1
ATOM 876 O O . MET A 1 110 ? 3.438 2.028 -16.203 1.00 93.19 110 MET A O 1
ATOM 880 N N . LEU A 1 111 ? 1.795 1.378 -14.827 1.00 95.44 111 LEU A N 1
ATOM 881 C CA . LEU A 1 111 ? 1.199 0.458 -15.787 1.00 95.44 111 LEU A CA 1
ATOM 882 C C . LEU A 1 111 ? 0.474 1.193 -16.911 1.00 95.44 111 LEU A C 1
ATOM 884 O O . LEU A 1 111 ? 0.643 0.794 -18.058 1.00 95.44 111 LEU A O 1
ATOM 888 N N . GLU A 1 112 ? -0.239 2.286 -16.616 1.00 94.12 112 GLU A N 1
ATOM 889 C CA . GLU A 1 112 ? -0.800 3.162 -17.654 1.00 94.12 112 GLU A CA 1
ATOM 890 C C . GLU A 1 112 ? 0.289 3.611 -18.640 1.00 94.12 112 GLU A C 1
ATOM 892 O O . GLU A 1 112 ? 0.112 3.493 -19.850 1.00 94.12 112 GLU A O 1
ATOM 897 N N . GLU A 1 113 ? 1.442 4.077 -18.154 1.00 92.81 113 GLU A N 1
ATOM 898 C CA . GLU A 1 113 ? 2.548 4.494 -19.025 1.00 92.81 113 GLU A CA 1
ATOM 899 C C . GLU A 1 113 ? 3.092 3.333 -19.872 1.00 92.81 113 GLU A C 1
ATOM 901 O O . GLU A 1 113 ? 3.327 3.487 -21.076 1.00 92.81 113 GLU A O 1
ATOM 906 N N . LEU A 1 114 ? 3.249 2.153 -19.266 1.00 95.19 114 LEU A N 1
ATOM 907 C CA . LEU A 1 114 ? 3.709 0.942 -19.946 1.00 95.19 114 LEU A CA 1
ATOM 908 C C . LEU A 1 114 ? 2.743 0.449 -21.032 1.00 95.19 114 LEU A C 1
ATOM 910 O O . LEU A 1 114 ? 3.201 -0.146 -22.008 1.00 95.19 114 LEU A O 1
ATOM 914 N N . GLU A 1 115 ? 1.433 0.678 -20.906 1.00 95.06 115 GLU A N 1
ATOM 915 C CA . GLU A 1 115 ? 0.448 0.312 -21.937 1.00 95.06 115 GLU A CA 1
ATOM 916 C C . GLU A 1 115 ? 0.654 1.068 -23.257 1.00 95.06 115 GLU A C 1
ATOM 918 O O . GLU A 1 115 ? 0.312 0.556 -24.326 1.00 95.06 115 GLU A O 1
ATOM 923 N N . TYR A 1 116 ? 1.247 2.263 -23.201 1.00 94.69 116 TYR A N 1
ATOM 924 C CA . TYR A 1 116 ? 1.587 3.059 -24.383 1.00 94.69 116 TYR A CA 1
ATOM 925 C C . TYR A 1 116 ? 3.013 2.811 -24.899 1.00 94.69 116 TYR A C 1
ATOM 927 O O . TYR A 1 116 ? 3.420 3.430 -25.886 1.00 94.69 116 TYR A O 1
ATOM 935 N N . GLY A 1 117 ? 3.778 1.935 -24.242 1.00 92.81 117 GLY A N 1
ATOM 936 C CA . GLY A 1 117 ? 5.155 1.609 -24.598 1.00 92.81 117 GLY A CA 1
ATOM 937 C C . GLY A 1 117 ? 5.296 0.554 -25.702 1.00 92.81 117 GLY A C 1
ATOM 938 O O . GLY A 1 117 ? 4.347 -0.112 -26.111 1.00 92.81 117 GLY A O 1
ATOM 939 N N . ASP A 1 118 ? 6.539 0.359 -26.153 1.00 95.25 118 ASP A N 1
ATOM 940 C CA . ASP A 1 118 ? 6.887 -0.592 -27.221 1.00 95.25 118 ASP A CA 1
ATOM 941 C C . ASP A 1 118 ? 7.276 -1.995 -26.701 1.00 95.25 118 ASP A C 1
ATOM 943 O O . ASP A 1 118 ? 7.643 -2.872 -27.490 1.00 95.25 118 ASP A O 1
ATOM 947 N N . ASP A 1 119 ? 7.209 -2.232 -25.384 1.00 97.00 119 ASP A N 1
ATOM 948 C CA . ASP A 1 119 ? 7.540 -3.519 -24.752 1.00 97.00 119 ASP A CA 1
ATOM 949 C C . ASP A 1 119 ? 6.355 -4.086 -23.946 1.00 97.00 119 ASP A C 1
ATOM 951 O O . ASP A 1 119 ? 6.327 -3.980 -22.717 1.00 97.00 119 ASP A O 1
ATOM 955 N N . PRO A 1 120 ? 5.391 -4.754 -24.612 1.00 96.56 120 PRO A N 1
ATOM 956 C CA . PRO A 1 120 ? 4.265 -5.393 -23.931 1.00 96.56 120 PRO A CA 1
ATOM 957 C C . PRO A 1 120 ? 4.694 -6.473 -22.931 1.00 96.56 120 PRO A C 1
ATOM 959 O O . PRO A 1 120 ? 3.949 -6.791 -22.006 1.00 96.56 120 PRO A O 1
ATOM 962 N N . GLY A 1 121 ? 5.876 -7.073 -23.120 1.00 98.12 121 GLY A N 1
ATOM 963 C CA . GLY A 1 121 ? 6.412 -8.068 -22.195 1.00 98.12 121 GLY A CA 1
ATOM 964 C C . GLY A 1 121 ? 6.683 -7.447 -20.831 1.00 98.12 121 GLY A C 1
ATOM 965 O O . GLY A 1 121 ? 6.236 -7.982 -19.818 1.00 98.12 121 GLY A O 1
ATOM 966 N N . LEU A 1 122 ? 7.326 -6.278 -20.819 1.00 97.75 122 LEU A N 1
ATOM 967 C CA . LEU A 1 122 ? 7.566 -5.519 -19.596 1.00 97.75 122 LEU A CA 1
ATOM 968 C C . LEU A 1 122 ? 6.255 -5.110 -18.906 1.00 97.75 122 LEU A C 1
ATOM 970 O O . LEU A 1 122 ? 6.156 -5.262 -17.691 1.00 97.75 122 LEU A O 1
ATOM 974 N N . THR A 1 123 ? 5.234 -4.684 -19.661 1.00 97.88 123 THR A N 1
ATOM 975 C CA . THR A 1 123 ? 3.901 -4.362 -19.116 1.00 97.88 123 THR A CA 1
ATOM 976 C C . THR A 1 123 ? 3.320 -5.538 -18.330 1.00 97.88 123 THR A C 1
ATOM 978 O O . THR A 1 123 ? 2.928 -5.384 -17.174 1.00 97.88 123 THR A O 1
ATOM 981 N N . TYR A 1 124 ? 3.324 -6.744 -18.909 1.00 98.06 124 TYR A N 1
ATOM 982 C CA . TYR A 1 124 ? 2.821 -7.938 -18.222 1.00 98.06 124 TYR A CA 1
ATOM 983 C C . TYR A 1 124 ? 3.692 -8.367 -17.036 1.00 98.06 124 TYR A C 1
ATOM 985 O O . TYR A 1 124 ? 3.160 -8.835 -16.027 1.00 98.06 124 TYR A O 1
ATOM 993 N N . GLU A 1 125 ? 5.015 -8.230 -17.137 1.00 98.19 125 GLU A N 1
ATOM 994 C CA . GLU A 1 125 ? 5.933 -8.562 -16.045 1.00 98.19 125 GLU A CA 1
ATOM 995 C C . GLU A 1 125 ? 5.720 -7.647 -14.827 1.00 98.19 125 GLU A C 1
ATOM 997 O O . GLU A 1 125 ? 5.604 -8.147 -13.703 1.00 98.19 125 GLU A O 1
ATOM 1002 N N . VAL A 1 126 ? 5.595 -6.333 -15.047 1.00 97.62 126 VAL A N 1
ATOM 1003 C CA . VAL A 1 126 ? 5.299 -5.347 -13.995 1.00 97.62 126 VAL A CA 1
ATOM 1004 C C . VAL A 1 126 ? 3.906 -5.591 -13.420 1.00 97.62 126 VAL A C 1
ATOM 1006 O O . VAL A 1 126 ? 3.774 -5.700 -12.202 1.00 97.62 126 VAL A O 1
ATOM 1009 N N . ALA A 1 127 ? 2.885 -5.779 -14.266 1.00 97.81 127 ALA A N 1
ATOM 1010 C CA . ALA A 1 127 ? 1.513 -6.023 -13.813 1.00 97.81 127 ALA A CA 1
ATOM 1011 C C . ALA A 1 127 ? 1.436 -7.284 -12.949 1.00 97.81 127 ALA A C 1
ATOM 1013 O O . ALA A 1 127 ? 0.839 -7.286 -11.873 1.00 97.81 127 ALA A O 1
ATOM 1014 N N . SER A 1 128 ? 2.099 -8.364 -13.374 1.00 98.31 128 SER A N 1
ATOM 1015 C CA . SER A 1 128 ? 2.130 -9.606 -12.608 1.00 98.31 128 SER A CA 1
ATOM 1016 C C . SER A 1 128 ? 2.840 -9.446 -11.265 1.00 98.31 128 SER A C 1
ATOM 1018 O O . SER A 1 128 ? 2.394 -10.052 -10.288 1.00 98.31 128 SER A O 1
ATOM 1020 N N . ALA A 1 129 ? 3.949 -8.706 -11.199 1.00 98.44 129 ALA A N 1
ATOM 1021 C CA . ALA A 1 129 ? 4.673 -8.495 -9.950 1.00 98.44 129 ALA A CA 1
ATOM 1022 C C . ALA A 1 129 ? 3.876 -7.602 -8.985 1.00 98.44 129 ALA A C 1
ATOM 1024 O O . ALA A 1 129 ? 3.673 -7.988 -7.832 1.00 98.44 129 ALA A O 1
ATOM 1025 N N . ALA A 1 130 ? 3.355 -6.476 -9.481 1.00 97.62 130 ALA A N 1
ATOM 1026 C CA . ALA A 1 130 ? 2.537 -5.532 -8.725 1.00 97.62 130 ALA A CA 1
ATOM 1027 C C . ALA A 1 130 ? 1.265 -6.191 -8.177 1.00 97.62 130 ALA A C 1
ATOM 1029 O O . ALA A 1 130 ? 0.998 -6.104 -6.980 1.00 97.62 130 ALA A O 1
ATOM 1030 N N . ASN A 1 131 ? 0.537 -6.946 -9.008 1.00 98.38 131 ASN A N 1
ATOM 1031 C CA . ASN A 1 131 ? -0.669 -7.656 -8.582 1.00 98.38 131 ASN A CA 1
ATOM 1032 C C . ASN A 1 131 ? -0.368 -8.685 -7.482 1.00 98.38 131 ASN A C 1
ATOM 1034 O O . ASN A 1 131 ? -1.120 -8.791 -6.517 1.00 98.38 131 ASN A O 1
ATOM 1038 N N . ARG A 1 132 ? 0.740 -9.435 -7.578 1.00 98.56 132 ARG A N 1
ATOM 1039 C CA . ARG A 1 132 ? 1.113 -10.421 -6.547 1.00 98.56 132 ARG A CA 1
ATOM 1040 C C . ARG A 1 132 ? 1.506 -9.762 -5.225 1.00 98.56 132 ARG A C 1
ATOM 1042 O O . ARG A 1 132 ? 1.087 -10.252 -4.179 1.00 98.56 132 ARG A O 1
ATOM 1049 N N . ALA A 1 133 ? 2.267 -8.671 -5.274 1.00 98.25 133 ALA A N 1
ATOM 1050 C CA . ALA A 1 133 ? 2.621 -7.894 -4.090 1.00 98.25 133 ALA A CA 1
ATOM 1051 C C . ALA A 1 133 ? 1.384 -7.274 -3.425 1.00 98.25 133 ALA A C 1
ATOM 1053 O O . ALA A 1 133 ? 1.198 -7.389 -2.216 1.00 98.25 133 ALA A O 1
ATOM 1054 N N . HIS A 1 134 ? 0.488 -6.695 -4.228 1.00 98.31 134 HIS A N 1
ATOM 1055 C CA . HIS A 1 134 ? -0.761 -6.096 -3.760 1.00 98.31 134 HIS A CA 1
ATOM 1056 C C . HIS A 1 134 ? -1.697 -7.116 -3.105 1.00 98.31 134 HIS A C 1
ATOM 1058 O O . HIS A 1 134 ? -2.226 -6.882 -2.020 1.00 98.31 134 HIS A O 1
ATOM 1064 N N . ILE A 1 135 ? -1.845 -8.295 -3.718 1.00 98.38 135 ILE A N 1
ATOM 1065 C CA . ILE A 1 135 ? -2.588 -9.410 -3.119 1.00 98.38 135 ILE A CA 1
ATOM 1066 C C . ILE A 1 135 ? -1.960 -9.805 -1.780 1.00 98.38 135 ILE A C 1
ATOM 1068 O O . ILE A 1 135 ? -2.687 -9.955 -0.804 1.00 98.38 135 ILE A O 1
ATOM 1072 N N . ALA A 1 136 ? -0.631 -9.933 -1.711 1.00 98.25 136 ALA A N 1
ATOM 1073 C CA . ALA A 1 136 ? 0.056 -10.291 -0.472 1.00 98.25 136 ALA A CA 1
ATOM 1074 C C . ALA A 1 136 ? -0.154 -9.254 0.647 1.00 98.25 136 ALA A C 1
ATOM 1076 O O . ALA A 1 136 ? -0.318 -9.641 1.801 1.00 98.25 136 ALA A O 1
ATOM 1077 N N . PHE A 1 137 ? -0.208 -7.959 0.317 1.00 98.31 137 PHE A N 1
ATOM 1078 C CA . PHE A 1 137 ? -0.540 -6.901 1.275 1.00 98.31 137 PHE A CA 1
ATOM 1079 C C . PHE A 1 137 ? -1.958 -7.062 1.847 1.00 98.31 137 PHE A C 1
ATOM 1081 O O . PHE A 1 137 ? -2.162 -6.916 3.051 1.00 98.31 137 PHE A O 1
ATOM 1088 N N . CYS A 1 138 ? -2.947 -7.371 1.003 1.00 98.56 138 CYS A N 1
ATOM 1089 C CA . CYS A 1 138 ? -4.336 -7.524 1.442 1.00 98.56 138 CYS A CA 1
ATOM 1090 C C . CYS A 1 138 ? -4.637 -8.871 2.122 1.00 98.56 138 CYS A C 1
ATOM 1092 O O . CYS A 1 138 ? -5.579 -8.939 2.906 1.00 98.56 138 CYS A O 1
ATOM 1094 N N . ASP A 1 139 ? -3.856 -9.926 1.871 1.00 98.19 139 ASP A N 1
ATOM 1095 C CA . ASP A 1 139 ? -4.134 -11.292 2.357 1.00 98.19 139 ASP A CA 1
ATOM 1096 C C . ASP A 1 139 ? -4.104 -11.428 3.894 1.00 98.19 139 ASP A C 1
ATOM 1098 O O . ASP A 1 139 ? -4.603 -12.404 4.453 1.00 98.19 139 ASP A O 1
ATOM 1102 N N . ILE A 1 140 ? -3.559 -10.432 4.601 1.00 98.44 140 ILE A N 1
ATOM 1103 C CA . ILE A 1 140 ? -3.490 -10.419 6.066 1.00 98.44 140 ILE A CA 1
ATOM 1104 C C . ILE A 1 140 ? -4.867 -10.349 6.750 1.00 98.44 140 ILE A C 1
ATOM 1106 O O . ILE A 1 140 ? -4.998 -10.782 7.897 1.00 98.44 140 ILE A O 1
ATOM 1110 N N . ASP A 1 141 ? -5.901 -9.826 6.076 1.00 98.62 141 ASP A N 1
ATOM 1111 C CA . ASP A 1 141 ? -7.248 -9.709 6.641 1.00 98.62 141 ASP A CA 1
ATOM 1112 C C . ASP A 1 141 ? -8.340 -9.913 5.569 1.00 98.62 141 ASP A C 1
ATOM 1114 O O . ASP A 1 141 ? -8.329 -9.244 4.535 1.00 98.62 141 ASP A O 1
ATOM 1118 N N . PRO A 1 142 ? -9.348 -10.779 5.810 1.00 98.31 142 PRO A N 1
ATOM 1119 C CA . PRO A 1 142 ? -10.397 -11.096 4.833 1.00 98.31 142 PRO A CA 1
ATOM 1120 C C . PRO A 1 142 ? -11.319 -9.917 4.477 1.00 98.31 142 PRO A C 1
ATOM 1122 O O . PRO A 1 142 ? -12.173 -10.046 3.600 1.00 98.31 142 PRO A O 1
ATOM 1125 N N . ARG A 1 143 ? -11.203 -8.781 5.172 1.00 98.56 143 ARG A N 1
ATOM 1126 C CA . ARG A 1 143 ? -11.936 -7.543 4.883 1.00 98.56 143 ARG A CA 1
ATOM 1127 C C . ARG A 1 143 ? -11.254 -6.686 3.812 1.00 98.56 143 ARG A C 1
ATOM 1129 O O . ARG A 1 143 ? -11.846 -5.695 3.380 1.00 98.56 143 ARG A O 1
ATOM 1136 N N . LEU A 1 144 ? -10.035 -7.023 3.398 1.00 98.75 144 LEU A N 1
ATOM 1137 C CA . LEU A 1 144 ? -9.276 -6.286 2.393 1.00 98.75 144 LEU A CA 1
ATOM 1138 C C . LEU A 1 144 ? -9.367 -7.005 1.046 1.00 98.75 144 LEU A C 1
ATOM 1140 O O . LEU A 1 144 ? -8.854 -8.106 0.870 1.00 98.75 144 LEU A O 1
ATOM 1144 N N . TYR A 1 145 ? -10.014 -6.369 0.074 1.00 98.62 145 TYR A N 1
ATOM 1145 C CA . TYR A 1 145 ? -10.141 -6.902 -1.276 1.00 98.62 145 TYR A CA 1
ATOM 1146 C C . TYR A 1 145 ? -9.162 -6.186 -2.202 1.00 98.62 145 TYR A C 1
ATOM 1148 O O . TYR A 1 145 ? -9.405 -5.049 -2.608 1.00 98.62 145 TYR A O 1
ATOM 1156 N N . ALA A 1 146 ? -8.065 -6.860 -2.544 1.00 98.31 146 ALA A N 1
ATOM 1157 C CA . ALA A 1 146 ? -7.116 -6.366 -3.533 1.00 98.31 146 ALA A CA 1
ATOM 1158 C C . ALA A 1 146 ? -7.793 -6.231 -4.904 1.00 98.31 146 ALA A C 1
ATOM 1160 O O . ALA A 1 146 ? -8.297 -7.212 -5.459 1.00 98.31 146 ALA A O 1
ATOM 1161 N N . VAL A 1 147 ? -7.773 -5.025 -5.463 1.00 98.25 147 VAL A N 1
ATOM 1162 C CA . VAL A 1 147 ? -8.136 -4.774 -6.855 1.00 98.25 147 VAL A CA 1
ATOM 1163 C C . VAL A 1 147 ? -6.861 -4.796 -7.687 1.00 98.25 147 VAL A C 1
ATOM 1165 O O . VAL A 1 147 ? -6.013 -3.916 -7.570 1.00 98.25 147 VAL A O 1
ATOM 1168 N N . ALA A 1 148 ? -6.712 -5.859 -8.470 1.00 94.69 148 ALA A N 1
ATOM 1169 C CA . ALA A 1 148 ? -5.621 -6.022 -9.419 1.00 94.69 148 ALA A CA 1
ATOM 1170 C C . ALA A 1 148 ? -5.832 -5.132 -10.655 1.00 94.69 148 ALA A C 1
ATOM 1172 O O . ALA A 1 148 ? -6.979 -4.852 -11.014 1.00 94.69 148 ALA A O 1
ATOM 1173 N N . TYR A 1 149 ? -4.726 -4.736 -11.288 1.00 89.88 149 TYR A N 1
ATOM 1174 C CA . TYR A 1 149 ? -4.710 -4.097 -12.606 1.00 89.88 149 TYR A CA 1
ATOM 1175 C C . TYR A 1 149 ? -5.217 -5.053 -13.690 1.00 89.88 149 TYR A C 1
ATOM 1177 O O . TYR A 1 149 ? -4.803 -6.243 -13.645 1.00 89.88 149 TYR A O 1
#

Foldseek 3Di:
DAQDDPDAAEAEDAEAQEDLCLLPVLADPVLSVLCLVQQDPPDSVVSNVVLVVLVVLVPDPVSVVCLLVCQVPQDHSNHQLRYQLVSVVVSCVSNVYQAYAYEYDRLVVVLVVVVPDPCVVSSVRSQRSNQVSQCVSQVVDPRYHYDGD

Radius of gyration: 15.97 Å; chains: 1; bounding box: 40×25×47 Å

Sequence (149 aa):
MAYVTDRVIHDADAHVMETPEWIEGFASQRVLDYALDHFDIGDISATLTEIERSREMHADAEYQASAESEVMLRKNWRATGAFIPEDRVAALDYMGFASQLVYPTVYTTMLEELEYGDDPGLTYEVASAANRAHIAFCDIDPRLYAVAY

pLDDT: mean 95.83, std 4.39, range [67.62, 98.75]

Secondary structure (DSSP, 8-state):
--S--SS--EEEEEE----TTTTTTTS-HHHHHHHHHT--SS-HHHHHHHHHHHHHHHT-HHHHHTHHHHTTT--GGGSTTSS-HHHHHHHHHHHT-SEEEEE-SHHHHHHHHHHTSS-HHHHHHHHHHHHHHHHHHHTT-TTEEE---